Protein AF-A0A081GLV7-F1 (afdb_monomer_lite)

Sequence (166 aa):
MVVLPPTTDFPPDPEPLSREELNRVYLQLRNCYKSSMRSRGQHRSLAARARGETAQLRQRLLDLAAREASVRTDIYQMLEIVTAIAGDLEDAGDDLVNEFGRYKLGGKSYQGGSFLGGLVQAVIRFINRWTRTRERVVQLDRKRQEFLEKTGGLPPGGTEGHGPAH

Structure (mmCIF, N/CA/C/O backbone):
data_AF-A0A081GLV7-F1
#
_entry.id   AF-A0A081GLV7-F1
#
loop_
_atom_site.group_PDB
_atom_site.id
_atom_site.type_symbol
_atom_site.label_atom_id
_atom_site.label_alt_id
_atom_site.label_comp_id
_atom_site.label_asym_id
_atom_site.label_entity_id
_atom_site.label_seq_id
_atom_site.pdbx_PDB_ins_code
_atom_site.Cartn_x
_atom_site.Cartn_y
_atom_site.Cartn_z
_atom_site.occupancy
_atom_site.B_iso_or_equiv
_atom_site.auth_seq_id
_atom_site.auth_comp_id
_atom_site.auth_asym_id
_atom_site.auth_atom_id
_atom_site.pdbx_PDB_model_num
ATOM 1 N N . MET A 1 1 ? -24.044 -22.077 40.739 1.00 38.59 1 MET A N 1
ATOM 2 C CA . MET A 1 1 ? -25.141 -21.301 40.119 1.00 38.59 1 MET A CA 1
ATOM 3 C C . MET A 1 1 ? -26.239 -21.139 41.156 1.00 38.59 1 MET A C 1
ATOM 5 O O . MET A 1 1 ? -26.705 -22.152 41.654 1.00 38.59 1 MET A O 1
ATOM 9 N N . VAL A 1 2 ? -26.604 -19.912 41.537 1.00 45.41 2 VAL A N 1
ATOM 10 C CA . VAL A 1 2 ? -27.767 -19.684 42.412 1.00 45.41 2 VAL A CA 1
ATOM 11 C C . VAL A 1 2 ? -28.985 -19.579 41.501 1.00 45.41 2 VAL A C 1
ATOM 13 O O . VAL A 1 2 ? -29.119 -18.605 40.763 1.00 45.41 2 VAL A O 1
ATOM 16 N N . VAL A 1 3 ? -29.808 -20.626 41.487 1.00 52.12 3 VAL A N 1
ATOM 17 C CA . VAL A 1 3 ? -31.083 -20.656 40.762 1.00 52.12 3 VAL A CA 1
ATOM 18 C C . VAL A 1 3 ? -32.048 -19.743 41.513 1.00 52.12 3 VAL A C 1
ATOM 20 O O . VAL A 1 3 ? -32.300 -19.951 42.698 1.00 52.12 3 VAL A O 1
ATOM 23 N N . LEU A 1 4 ? -32.524 -18.686 40.856 1.00 54.47 4 LEU A N 1
ATOM 24 C CA . LEU A 1 4 ? -33.545 -17.806 41.424 1.00 54.47 4 LEU A CA 1
ATOM 25 C C . LEU A 1 4 ? -34.918 -18.483 41.272 1.00 54.47 4 LEU A C 1
ATOM 27 O O . LEU A 1 4 ? -35.186 -19.025 40.197 1.00 54.47 4 LEU A O 1
ATOM 31 N N . PRO A 1 5 ? -35.771 -18.477 42.311 1.00 57.53 5 PRO A N 1
ATOM 32 C CA . PRO A 1 5 ? -37.077 -19.121 42.248 1.00 57.53 5 PRO A CA 1
ATOM 33 C C . PRO A 1 5 ? -38.014 -18.425 41.234 1.00 57.53 5 PRO A C 1
ATOM 35 O O . PRO A 1 5 ? -37.887 -17.212 41.025 1.00 57.53 5 PRO A O 1
ATOM 38 N N . PRO A 1 6 ? -38.948 -19.165 40.601 1.00 57.72 6 PRO A N 1
ATOM 39 C CA . PRO A 1 6 ? -39.954 -18.613 39.690 1.00 57.72 6 PRO A CA 1
ATOM 40 C C . PRO A 1 6 ? -40.840 -17.575 40.392 1.00 57.72 6 PRO A C 1
ATOM 42 O O . PRO A 1 6 ? -41.293 -17.799 41.510 1.00 57.72 6 PRO A O 1
ATOM 45 N N . THR A 1 7 ? -41.131 -16.446 39.740 1.00 61.59 7 THR A N 1
ATOM 46 C CA . THR A 1 7 ? -41.970 -15.368 40.308 1.00 61.59 7 THR A CA 1
ATOM 47 C C . THR A 1 7 ? -43.477 -15.643 40.242 1.00 61.59 7 THR A C 1
ATOM 49 O O . THR A 1 7 ? -44.263 -14.790 40.639 1.00 61.59 7 THR A O 1
ATOM 52 N N . THR A 1 8 ? -43.884 -16.791 39.699 1.00 54.84 8 THR A N 1
ATOM 53 C CA . THR A 1 8 ? -45.285 -17.155 39.433 1.00 54.84 8 THR A CA 1
ATOM 54 C C . THR A 1 8 ? -45.979 -17.905 40.571 1.00 54.84 8 THR A C 1
ATOM 56 O O . THR A 1 8 ? -47.200 -17.862 40.624 1.00 54.84 8 THR A O 1
ATOM 59 N N . ASP A 1 9 ? -45.239 -18.519 41.501 1.00 56.69 9 ASP A N 1
ATOM 60 C CA . ASP A 1 9 ? -45.798 -19.270 42.640 1.00 56.69 9 ASP A CA 1
ATOM 61 C C . ASP A 1 9 ? -45.739 -18.448 43.937 1.00 56.69 9 ASP A C 1
ATOM 63 O O . ASP A 1 9 ? -45.081 -18.820 44.910 1.00 56.69 9 ASP A O 1
ATOM 67 N N . PHE A 1 10 ? -46.404 -17.291 43.956 1.00 55.41 10 PHE A N 1
ATOM 68 C CA . PHE A 1 10 ? -46.695 -16.609 45.218 1.00 55.41 10 PHE A CA 1
ATOM 69 C C . PHE A 1 10 ? -48.051 -17.105 45.741 1.00 55.41 10 PHE A C 1
ATOM 71 O O . PHE A 1 10 ? -49.054 -16.922 45.049 1.00 55.41 10 PHE A O 1
ATOM 78 N N . PRO A 1 11 ? -48.112 -17.745 46.924 1.00 57.28 11 PRO A N 1
ATOM 79 C CA . PRO A 1 11 ? -49.369 -18.237 47.469 1.00 57.28 11 PRO A CA 1
ATOM 80 C C . PRO A 1 11 ? -50.334 -17.064 47.731 1.00 57.28 11 PRO A C 1
ATOM 82 O O . PRO A 1 11 ? -49.894 -16.013 48.203 1.00 57.28 11 PRO A O 1
ATOM 85 N N . PRO A 1 12 ? -51.637 -17.226 47.433 1.00 60.28 12 PRO A N 1
ATOM 86 C CA . PRO A 1 12 ? -52.642 -16.174 47.607 1.00 60.28 12 PRO A CA 1
ATOM 87 C C . PRO A 1 12 ? -52.875 -15.797 49.079 1.00 60.28 12 PRO A C 1
ATOM 89 O O . PRO A 1 12 ? -53.310 -14.680 49.338 1.00 60.28 12 PRO A O 1
ATOM 92 N N . ASP A 1 13 ? -52.531 -16.687 50.017 1.00 54.62 13 ASP A N 1
ATOM 93 C CA . ASP A 1 13 ? -52.515 -16.429 51.458 1.00 54.62 13 ASP A CA 1
ATOM 94 C C . ASP A 1 13 ? -51.130 -16.790 52.023 1.00 54.62 13 ASP A C 1
ATOM 96 O O . ASP A 1 13 ? -50.789 -17.976 52.109 1.00 54.62 13 ASP A O 1
ATOM 100 N N . PRO A 1 14 ? -50.283 -15.805 52.369 1.00 64.06 14 PRO A N 1
ATOM 101 C CA . PRO A 1 14 ? -49.019 -16.084 53.027 1.00 64.06 14 PRO A CA 1
ATOM 102 C C . PRO A 1 14 ? -49.291 -16.589 54.446 1.00 64.06 14 PRO A C 1
ATOM 104 O O . PRO A 1 14 ? -49.987 -15.944 55.229 1.00 64.06 14 PRO A O 1
ATOM 107 N N . GLU A 1 15 ? -48.709 -17.737 54.783 1.00 68.44 15 GLU A N 1
ATOM 108 C CA . GLU A 1 15 ? -48.711 -18.266 56.145 1.00 68.44 15 GLU A CA 1
ATOM 109 C C . GLU A 1 15 ? -48.202 -17.175 57.114 1.00 68.44 15 GLU A C 1
ATOM 111 O O . GLU A 1 15 ? -47.219 -16.492 56.791 1.00 68.44 15 GLU A O 1
ATOM 116 N N . PRO A 1 16 ? -48.870 -16.934 58.261 1.00 68.44 16 PRO A N 1
ATOM 117 C CA . PRO A 1 16 ? -48.530 -15.829 59.147 1.00 68.44 16 PRO A CA 1
ATOM 118 C C . PRO A 1 16 ? -47.176 -16.091 59.812 1.00 68.44 16 PRO A C 1
ATOM 120 O O . PRO A 1 16 ? -47.082 -16.697 60.876 1.00 68.44 16 PRO A O 1
ATOM 123 N N . LEU A 1 17 ? -46.110 -15.624 59.167 1.00 67.75 17 LEU A N 1
ATOM 124 C CA . LEU A 1 17 ? -44.763 -15.633 59.721 1.00 67.75 17 LEU A CA 1
ATOM 125 C C . LEU A 1 17 ? -44.705 -14.760 60.972 1.00 67.75 17 LEU A C 1
ATOM 127 O O . LEU A 1 17 ? -45.277 -13.665 61.025 1.00 67.75 17 LEU A O 1
ATOM 131 N N . SER A 1 18 ? -43.934 -15.216 61.958 1.00 80.06 18 SER A N 1
ATOM 132 C CA . SER A 1 18 ? -43.602 -14.387 63.112 1.00 80.06 18 SER A CA 1
ATOM 133 C C . SER A 1 18 ? -42.881 -13.112 62.658 1.00 80.06 18 SER A C 1
ATOM 135 O O . SER A 1 18 ? -42.172 -13.080 61.644 1.00 80.06 18 SER A O 1
ATOM 137 N N . ARG A 1 19 ? -43.054 -12.021 63.410 1.00 77.19 19 ARG A N 1
ATOM 138 C CA . ARG A 1 19 ? -42.460 -10.720 63.071 1.00 77.19 19 ARG A CA 1
ATOM 139 C C . ARG A 1 19 ? -40.937 -10.812 62.936 1.00 77.19 19 ARG A C 1
ATOM 141 O O . ARG A 1 19 ? -40.361 -10.167 62.058 1.00 77.19 19 ARG A O 1
ATOM 148 N N . GLU A 1 20 ? -40.292 -11.614 63.779 1.00 83.69 20 GLU A N 1
ATOM 149 C CA . GLU A 1 20 ? -38.859 -11.899 63.729 1.00 83.69 20 GLU A CA 1
ATOM 150 C C . GLU A 1 20 ? -38.443 -12.602 62.429 1.00 83.69 20 GLU A C 1
ATOM 152 O O . GLU A 1 20 ? -37.463 -12.194 61.796 1.00 83.69 20 GLU A O 1
ATOM 157 N N . GLU A 1 21 ? -39.187 -13.620 61.989 1.00 83.19 21 GLU A N 1
ATOM 158 C CA . GLU A 1 21 ? -38.894 -14.339 60.745 1.00 83.19 21 GLU A CA 1
ATOM 159 C C . GLU A 1 21 ? -39.096 -13.456 59.517 1.00 83.19 21 GLU A C 1
ATOM 161 O O . GLU A 1 21 ? -38.240 -13.438 58.629 1.00 83.19 21 GLU A O 1
ATOM 166 N N . LEU A 1 22 ? -40.165 -12.657 59.499 1.00 81.88 22 LEU A N 1
ATOM 167 C CA . LEU A 1 22 ? -40.440 -11.718 58.414 1.00 81.88 22 LEU A CA 1
ATOM 168 C C . LEU A 1 22 ? -39.301 -10.693 58.270 1.00 81.88 22 LEU A C 1
ATOM 170 O O . LEU A 1 22 ? -38.819 -10.427 57.166 1.00 81.88 22 LEU A O 1
ATOM 174 N N . ASN A 1 23 ? -38.799 -10.174 59.397 1.00 85.06 23 ASN A N 1
ATOM 175 C CA . ASN A 1 23 ? -37.646 -9.273 59.420 1.00 85.06 23 ASN A CA 1
ATOM 176 C C . ASN A 1 23 ? -36.366 -9.960 58.926 1.00 85.06 23 ASN A C 1
ATOM 178 O O . ASN A 1 23 ? -35.606 -9.372 58.151 1.00 85.06 23 ASN A O 1
ATOM 182 N N . ARG A 1 24 ? -36.123 -11.209 59.341 1.00 87.94 24 ARG A N 1
ATOM 183 C CA . ARG A 1 24 ? -34.948 -11.984 58.915 1.00 87.94 24 ARG A CA 1
ATOM 184 C C . ARG A 1 24 ? -34.945 -12.201 57.402 1.00 87.94 24 ARG A C 1
ATOM 186 O O . ARG A 1 24 ? -33.928 -11.946 56.753 1.00 87.94 24 ARG A O 1
ATOM 193 N N . VAL A 1 25 ? -36.079 -12.631 56.848 1.00 86.31 25 VAL A N 1
ATOM 194 C CA . VAL A 1 25 ? -36.246 -12.879 55.408 1.00 86.31 25 VAL A CA 1
ATOM 195 C C . VAL A 1 25 ? -36.101 -11.577 54.621 1.00 86.31 25 VAL A C 1
ATOM 197 O O . VAL A 1 25 ? -35.341 -11.533 53.654 1.00 86.31 25 VAL A O 1
ATOM 200 N N . TYR A 1 26 ? -36.733 -10.486 55.067 1.00 86.69 26 TYR A N 1
ATOM 201 C CA . TYR A 1 26 ? -36.596 -9.177 54.423 1.00 86.69 26 TYR A CA 1
ATOM 202 C C . TYR A 1 26 ? -35.139 -8.691 54.386 1.00 86.69 26 TYR A C 1
ATOM 204 O O . TYR A 1 26 ? -34.656 -8.239 53.344 1.00 86.69 26 TYR A O 1
ATOM 212 N N . LEU A 1 27 ? -34.403 -8.809 55.496 1.00 90.19 27 LEU A N 1
ATOM 213 C CA . LEU A 1 27 ? -32.995 -8.408 55.559 1.00 90.19 27 LEU A CA 1
ATOM 214 C C . LEU A 1 27 ? -32.108 -9.263 54.646 1.00 90.19 27 LEU A C 1
ATOM 216 O O . LEU A 1 27 ? -31.240 -8.713 53.962 1.00 90.19 27 LEU A O 1
ATOM 220 N N . GLN A 1 28 ? -32.342 -10.578 54.580 1.00 90.31 28 GLN A N 1
ATOM 221 C CA . GLN A 1 28 ? -31.652 -11.456 53.631 1.00 90.31 28 GLN A CA 1
ATOM 222 C C . GLN A 1 28 ? -31.936 -11.046 52.184 1.00 90.31 28 GLN A C 1
ATOM 224 O O . GLN A 1 28 ? -30.995 -10.821 51.422 1.00 90.31 28 GLN A O 1
ATOM 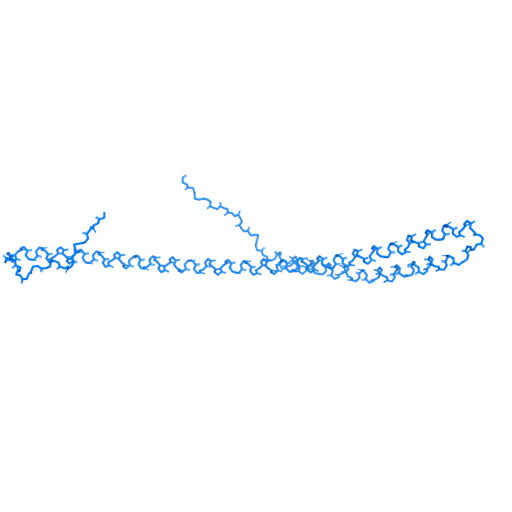229 N N . LEU A 1 29 ? -33.208 -10.854 51.824 1.00 89.69 29 LEU A N 1
ATOM 230 C CA . LEU A 1 29 ? -33.606 -10.468 50.470 1.00 89.69 29 LEU A CA 1
ATOM 231 C C . LEU A 1 29 ? -33.000 -9.114 50.073 1.00 89.69 29 LEU A C 1
ATOM 233 O O . LEU A 1 29 ? -32.447 -8.962 48.981 1.00 89.69 29 LEU A O 1
ATOM 237 N N . ARG A 1 30 ? -33.015 -8.142 50.993 1.00 90.25 30 ARG A N 1
ATOM 238 C CA . ARG A 1 30 ? -32.395 -6.823 50.806 1.00 90.25 30 ARG A CA 1
ATOM 239 C C . ARG A 1 30 ? -30.885 -6.930 50.585 1.00 90.25 30 ARG A C 1
ATOM 241 O O . ARG A 1 30 ? -30.341 -6.201 49.752 1.00 90.25 30 ARG A O 1
ATOM 248 N N . ASN A 1 31 ? -30.201 -7.822 51.299 1.00 89.31 31 ASN A N 1
ATOM 249 C CA . ASN A 1 31 ? -28.764 -8.050 51.134 1.00 89.31 31 ASN A CA 1
ATOM 250 C C . ASN A 1 31 ? -28.444 -8.738 49.799 1.00 89.31 31 ASN A C 1
ATOM 252 O O . ASN A 1 31 ? -27.540 -8.288 49.089 1.00 89.31 31 ASN A O 1
ATOM 256 N N . CYS A 1 32 ? -29.222 -9.750 49.408 1.00 88.81 32 CYS A N 1
ATOM 257 C CA . CYS A 1 32 ? -29.112 -10.401 48.102 1.00 88.81 32 CYS A CA 1
ATOM 258 C C . CYS A 1 32 ? -29.331 -9.403 46.955 1.00 88.81 32 CYS A C 1
ATOM 260 O O . CYS A 1 32 ? -28.522 -9.345 46.028 1.00 88.81 32 CYS A O 1
ATOM 262 N N . TYR A 1 33 ? -30.361 -8.556 47.050 1.00 88.75 33 TYR A N 1
ATOM 263 C CA . TYR A 1 33 ? -30.641 -7.520 46.056 1.00 88.75 33 TYR A CA 1
ATOM 264 C C . TYR A 1 33 ? -29.499 -6.499 45.944 1.00 88.75 33 TYR A C 1
ATOM 266 O O . TYR A 1 33 ? -29.026 -6.215 44.842 1.00 88.75 33 TYR A O 1
ATOM 274 N N . LYS A 1 34 ? -28.986 -5.992 47.076 1.00 90.75 34 LYS A N 1
ATOM 275 C CA . LYS A 1 34 ? -27.825 -5.082 47.091 1.00 90.75 34 LYS A CA 1
ATOM 276 C C . LYS A 1 34 ? -26.594 -5.710 46.432 1.00 90.75 34 LYS A C 1
ATOM 278 O O . LYS A 1 34 ? -25.918 -5.038 45.653 1.00 90.75 34 LYS A O 1
ATOM 283 N N . SER A 1 35 ? -26.308 -6.977 46.733 1.00 82.62 35 SER A N 1
ATOM 284 C CA . SER A 1 35 ? -25.188 -7.716 46.138 1.00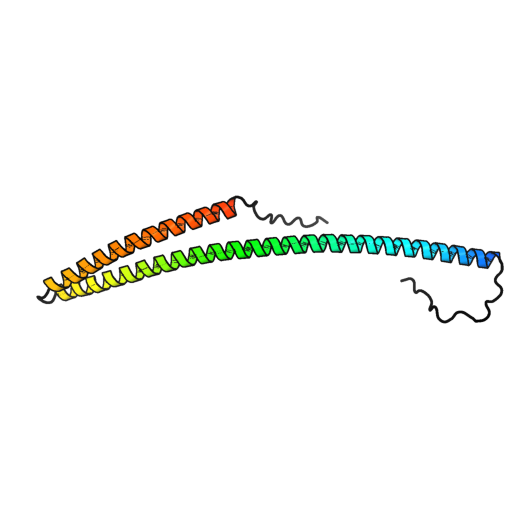 82.62 35 SER A CA 1
ATOM 285 C C . SER A 1 35 ? -25.361 -7.883 44.622 1.00 82.62 35 SER A C 1
ATOM 287 O O . SER A 1 35 ? -24.461 -7.541 43.851 1.00 82.62 35 SER A O 1
ATOM 289 N N . SER A 1 36 ? -26.558 -8.288 44.180 1.00 85.00 36 SER A N 1
ATOM 290 C CA . SER A 1 36 ? -26.904 -8.422 42.760 1.00 85.00 36 SER A CA 1
ATOM 291 C C . SER A 1 36 ? -26.741 -7.102 42.002 1.00 85.00 36 SER A C 1
ATOM 293 O O . SER A 1 36 ? -26.108 -7.063 40.947 1.00 85.00 36 SER A O 1
ATOM 295 N N . MET A 1 37 ? -27.227 -5.990 42.560 1.00 87.38 37 MET A N 1
ATOM 296 C CA . MET A 1 37 ? -27.104 -4.675 41.928 1.00 87.38 37 MET A CA 1
ATOM 297 C C . MET A 1 37 ? -25.647 -4.214 41.799 1.00 87.38 37 MET A C 1
ATOM 299 O O . MET A 1 37 ? -25.279 -3.683 40.749 1.00 87.38 37 MET A O 1
ATOM 303 N N . ARG A 1 38 ? -24.789 -4.464 42.803 1.00 83.94 38 ARG A N 1
ATOM 304 C CA . ARG A 1 38 ? -23.342 -4.186 42.686 1.00 83.94 38 ARG A CA 1
ATOM 305 C C . ARG A 1 38 ? -22.687 -5.031 41.600 1.00 83.94 38 ARG A C 1
ATOM 307 O O . ARG A 1 38 ? -21.968 -4.478 40.774 1.00 83.94 38 ARG A O 1
ATOM 314 N N . SER A 1 39 ? -22.967 -6.335 41.573 1.00 82.75 39 SER A N 1
ATOM 315 C CA . SER A 1 39 ? -22.439 -7.245 40.549 1.00 82.75 39 SER A CA 1
ATOM 316 C C . SER A 1 39 ? -22.855 -6.794 39.145 1.00 82.75 39 SER A C 1
ATOM 318 O O . SER A 1 39 ? -22.007 -6.637 38.268 1.00 82.75 39 SER A O 1
ATOM 320 N N . ARG A 1 40 ? -24.134 -6.453 38.932 1.00 81.31 40 ARG A N 1
ATOM 321 C CA . ARG A 1 40 ? -24.616 -5.915 37.646 1.00 81.31 40 ARG A CA 1
ATOM 322 C C . ARG A 1 40 ? -23.929 -4.603 37.273 1.00 81.31 40 ARG A C 1
ATOM 324 O O . ARG A 1 40 ? -23.603 -4.411 36.104 1.00 81.31 40 ARG A O 1
ATOM 331 N N . GLY A 1 41 ? -23.696 -3.714 38.239 1.00 84.62 41 GLY A N 1
ATOM 332 C CA . GLY A 1 41 ? -22.948 -2.473 38.031 1.00 84.62 41 GLY A CA 1
ATOM 333 C C . GLY A 1 41 ? -21.505 -2.725 37.584 1.00 84.62 41 GLY A C 1
ATOM 334 O O . GLY A 1 41 ? -21.058 -2.143 36.598 1.00 84.62 41 GLY A O 1
ATOM 335 N N . GLN A 1 42 ? -20.807 -3.651 38.246 1.00 82.62 42 GLN A N 1
ATOM 336 C CA . GLN A 1 42 ? -19.448 -4.059 37.881 1.00 82.62 42 GLN A CA 1
ATOM 337 C C . GLN A 1 42 ? -19.403 -4.689 36.487 1.00 82.62 42 GLN A C 1
ATOM 339 O O . GLN A 1 42 ? -18.603 -4.263 35.659 1.00 82.62 42 GLN A O 1
ATOM 344 N N . HIS A 1 43 ? -20.304 -5.626 36.179 1.00 77.50 43 HIS A N 1
ATOM 345 C CA . HIS A 1 43 ? -20.379 -6.236 34.850 1.00 77.50 43 HIS A CA 1
ATOM 346 C C . HIS A 1 43 ? -20.692 -5.215 33.753 1.00 77.50 43 HIS A C 1
ATOM 348 O O . HIS A 1 43 ? -20.094 -5.277 32.683 1.00 77.50 43 HIS A O 1
ATOM 354 N N . ARG A 1 44 ? -21.581 -4.244 34.005 1.00 81.44 44 ARG A N 1
ATOM 355 C CA . ARG A 1 44 ? -21.847 -3.150 33.056 1.00 81.44 44 ARG A CA 1
ATOM 356 C C . ARG A 1 44 ? -20.616 -2.277 32.836 1.00 81.44 44 ARG A C 1
ATOM 358 O O . ARG A 1 44 ? -20.321 -1.957 31.691 1.00 81.44 44 ARG A O 1
ATOM 365 N N . SER A 1 45 ? -19.908 -1.917 33.905 1.00 79.19 45 SER A N 1
ATOM 366 C CA . SER A 1 45 ? -18.679 -1.121 33.822 1.00 79.19 45 SER A CA 1
ATOM 367 C C . SER A 1 45 ? -17.584 -1.855 33.040 1.00 79.19 45 SER A C 1
ATOM 369 O O . SER A 1 45 ? -17.016 -1.302 32.100 1.00 79.19 45 SER A O 1
ATOM 371 N N . LEU A 1 46 ? -17.360 -3.138 33.340 1.00 79.69 46 LEU A N 1
ATOM 372 C CA . LEU A 1 46 ? -16.412 -3.987 32.615 1.00 79.69 46 LEU A CA 1
ATOM 373 C C . LEU A 1 46 ? -16.801 -4.153 31.143 1.00 79.69 46 LEU A C 1
ATOM 375 O O . LEU A 1 46 ? -15.949 -4.023 30.271 1.00 79.69 46 LEU A O 1
ATOM 379 N N . ALA A 1 47 ? -18.084 -4.372 30.846 1.00 75.81 47 ALA A N 1
ATOM 380 C CA . ALA A 1 47 ? -18.568 -4.462 29.472 1.00 75.81 47 ALA A CA 1
ATOM 381 C C . ALA A 1 47 ? -18.407 -3.134 28.713 1.00 75.81 47 ALA A C 1
ATOM 383 O O . ALA A 1 47 ? -18.058 -3.141 27.534 1.00 75.81 47 ALA A O 1
ATOM 384 N N . ALA A 1 48 ? -18.640 -1.994 29.369 1.00 79.75 48 ALA A N 1
ATOM 385 C CA . ALA A 1 48 ? -18.421 -0.676 28.777 1.00 79.75 48 ALA A CA 1
ATOM 386 C C . ALA A 1 48 ? -16.934 -0.434 28.484 1.00 79.75 48 ALA A C 1
ATOM 388 O O . ALA A 1 48 ? -16.593 0.011 27.389 1.00 79.75 48 ALA A O 1
ATOM 389 N N . ARG A 1 49 ? -16.051 -0.798 29.420 1.00 84.94 49 ARG A N 1
ATOM 390 C CA . ARG A 1 49 ? -14.599 -0.720 29.239 1.00 84.94 49 ARG A CA 1
ATOM 391 C C . ARG A 1 49 ? -14.121 -1.611 28.093 1.00 84.94 49 ARG A C 1
ATOM 393 O O . ARG A 1 49 ? -13.449 -1.115 27.197 1.00 84.94 49 ARG A O 1
ATOM 400 N N . ALA A 1 50 ? -14.548 -2.873 28.064 1.00 74.81 50 ALA A N 1
ATOM 401 C CA . ALA A 1 50 ? -14.217 -3.806 26.990 1.00 74.81 50 ALA A CA 1
ATOM 402 C C . ALA A 1 50 ? -14.689 -3.285 25.622 1.00 74.81 50 ALA A C 1
ATOM 404 O O . ALA A 1 50 ? -13.939 -3.322 24.653 1.00 74.81 50 ALA A O 1
ATOM 405 N N . ARG A 1 51 ? -15.902 -2.716 25.537 1.00 77.88 51 ARG A N 1
ATOM 406 C CA . ARG A 1 51 ? -16.384 -2.062 24.308 1.00 77.88 51 ARG A CA 1
ATOM 407 C C . ARG A 1 51 ? -15.490 -0.895 23.892 1.00 77.88 51 ARG A C 1
ATOM 409 O O . ARG A 1 51 ? -15.144 -0.807 22.718 1.00 77.88 51 ARG A O 1
ATOM 416 N N . GLY A 1 52 ? -15.082 -0.043 24.832 1.00 85.00 52 GLY A N 1
ATOM 417 C CA . GLY A 1 52 ? -14.146 1.053 24.566 1.00 85.00 52 GLY A CA 1
ATOM 418 C C . GLY A 1 52 ? -12.801 0.562 24.025 1.00 85.00 52 GLY A C 1
ATOM 419 O O . GLY A 1 52 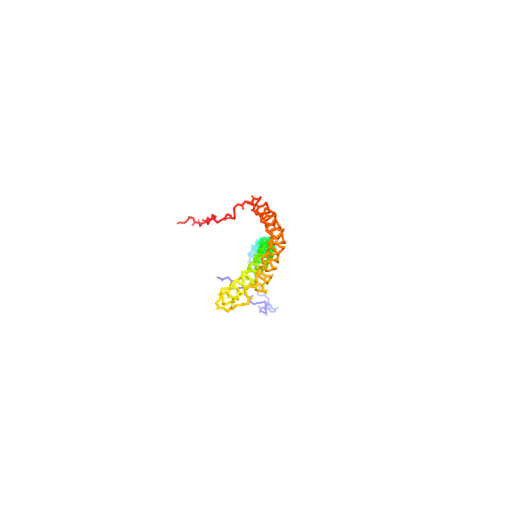? -12.331 1.056 23.003 1.00 85.00 52 GLY A O 1
ATOM 420 N N . GLU A 1 53 ? -12.224 -0.461 24.652 1.00 83.38 53 GLU A N 1
ATOM 421 C CA . GLU A 1 53 ? -10.964 -1.082 24.222 1.00 83.38 53 GLU A CA 1
ATOM 422 C C . GLU A 1 53 ? -11.100 -1.725 22.830 1.00 83.38 53 GLU A C 1
ATOM 424 O O . GLU A 1 53 ? -10.261 -1.500 21.958 1.00 83.38 53 GLU A O 1
ATOM 429 N N . THR A 1 54 ? -12.201 -2.439 22.561 1.00 76.06 54 THR A N 1
ATOM 430 C CA . THR A 1 54 ? -12.458 -3.015 21.228 1.00 76.06 54 THR A CA 1
ATOM 431 C C . THR A 1 54 ? -12.665 -1.955 20.145 1.00 76.06 54 THR A C 1
ATOM 433 O O . THR A 1 54 ? -12.206 -2.140 19.020 1.00 76.06 54 THR A O 1
ATOM 436 N N . ALA A 1 55 ? -13.304 -0.824 20.462 1.00 80.31 55 ALA A N 1
ATOM 437 C CA . ALA A 1 55 ? -13.468 0.285 19.526 1.00 80.31 55 ALA A CA 1
ATOM 438 C C . ALA A 1 55 ? -12.119 0.938 19.191 1.00 80.31 55 ALA A C 1
ATOM 440 O O . ALA A 1 55 ? -11.835 1.190 18.020 1.00 80.31 55 ALA A O 1
ATOM 441 N N . GLN A 1 56 ? -11.259 1.140 20.194 1.00 84.56 56 GLN A N 1
ATOM 442 C CA . GLN A 1 56 ? -9.898 1.637 19.977 1.00 84.56 56 GLN A CA 1
ATOM 443 C C . GLN A 1 56 ? -9.071 0.670 19.125 1.00 84.56 56 GLN A C 1
ATOM 445 O O . GLN A 1 56 ? -8.392 1.100 18.195 1.00 84.56 56 GLN A O 1
ATOM 450 N N . LEU A 1 57 ? -9.150 -0.636 19.399 1.00 80.62 57 LEU A N 1
ATOM 451 C CA . LEU A 1 57 ? -8.464 -1.652 18.602 1.00 80.62 57 LEU A CA 1
ATOM 452 C C . LEU A 1 57 ? -8.961 -1.664 17.151 1.00 80.62 57 LEU A C 1
ATOM 454 O O . LEU A 1 57 ? -8.150 -1.676 16.229 1.00 80.62 57 LEU A O 1
ATOM 458 N N . ARG A 1 58 ? -10.282 -1.605 16.938 1.00 77.88 58 ARG A N 1
ATOM 459 C CA . ARG A 1 58 ? -10.879 -1.523 15.599 1.00 77.88 58 ARG A CA 1
ATOM 460 C C . ARG A 1 58 ? -10.364 -0.308 14.836 1.00 77.88 58 ARG A C 1
ATOM 462 O O . ARG A 1 58 ? -10.006 -0.452 13.672 1.00 77.88 58 ARG A O 1
ATOM 469 N N . GLN A 1 59 ? -10.306 0.858 15.480 1.00 84.88 59 GLN A N 1
ATOM 470 C CA . GLN A 1 59 ? -9.787 2.063 14.839 1.00 84.88 59 GLN A CA 1
ATOM 471 C C . GLN A 1 59 ? -8.319 1.888 14.435 1.00 84.88 59 GLN A C 1
ATOM 473 O O . GLN A 1 59 ? -7.975 2.143 13.288 1.00 84.88 59 GLN A O 1
ATOM 478 N N . ARG A 1 60 ? -7.478 1.347 15.327 1.00 79.56 60 ARG A N 1
ATOM 479 C CA . ARG A 1 60 ? -6.065 1.062 15.019 1.00 79.56 60 ARG A CA 1
ATOM 480 C C . ARG A 1 60 ? -5.901 0.096 13.844 1.00 79.56 60 ARG A C 1
ATOM 482 O O . ARG A 1 60 ? -5.021 0.305 13.017 1.00 79.56 60 ARG A O 1
ATOM 489 N N . LEU A 1 61 ? -6.735 -0.944 13.758 1.00 71.75 61 LEU A N 1
ATOM 490 C CA . LEU A 1 61 ? -6.709 -1.894 12.640 1.00 71.75 61 LEU A CA 1
ATOM 491 C C . LEU A 1 61 ? -7.133 -1.242 11.319 1.00 71.75 61 LEU A C 1
ATOM 493 O O . LEU A 1 61 ? -6.522 -1.516 10.291 1.00 71.75 61 LEU A O 1
ATOM 497 N N . LEU A 1 62 ? -8.142 -0.366 11.340 1.00 78.50 62 LEU A N 1
ATOM 498 C CA . LEU A 1 62 ? -8.545 0.398 10.156 1.00 78.50 62 LEU A CA 1
ATOM 499 C C . LEU A 1 62 ? -7.440 1.357 9.705 1.00 78.50 62 LEU A C 1
ATOM 501 O O . LEU A 1 62 ? -7.135 1.414 8.516 1.00 78.50 62 LEU A O 1
ATOM 505 N N . ASP A 1 63 ? -6.803 2.054 10.646 1.00 83.06 63 ASP A N 1
ATOM 506 C CA . ASP A 1 63 ? -5.684 2.948 10.352 1.00 83.06 63 ASP A CA 1
ATOM 507 C C . ASP A 1 63 ? -4.491 2.167 9.773 1.00 83.06 63 ASP A C 1
ATOM 509 O O . ASP A 1 63 ? -3.848 2.629 8.830 1.00 83.06 63 ASP A O 1
ATOM 513 N N . LEU A 1 64 ? -4.208 0.964 10.291 1.00 74.75 64 LEU A N 1
ATOM 514 C CA . LEU A 1 64 ? -3.169 0.078 9.759 1.00 74.75 64 LEU A CA 1
ATOM 515 C C . LEU A 1 64 ? -3.507 -0.397 8.340 1.00 74.75 64 LEU A C 1
ATOM 517 O O . LEU A 1 64 ? -2.672 -0.286 7.446 1.00 74.75 64 LEU A O 1
ATOM 521 N N . ALA A 1 65 ? -4.739 -0.851 8.106 1.00 70.00 65 ALA A N 1
ATOM 522 C CA . ALA A 1 65 ? -5.187 -1.293 6.787 1.00 70.00 65 ALA A CA 1
ATOM 523 C C . ALA A 1 65 ? -5.139 -0.158 5.749 1.00 70.00 65 ALA A C 1
ATOM 525 O O . ALA A 1 65 ? -4.717 -0.369 4.612 1.00 70.00 65 ALA A O 1
ATOM 526 N N . ALA A 1 66 ? -5.515 1.066 6.135 1.00 76.31 66 ALA A N 1
ATOM 527 C CA . ALA A 1 66 ? -5.407 2.241 5.272 1.00 76.31 66 ALA A CA 1
ATOM 528 C C . ALA A 1 66 ? -3.944 2.556 4.911 1.00 76.31 66 ALA A C 1
ATOM 530 O O . ALA A 1 66 ? -3.643 2.880 3.758 1.00 76.31 66 ALA A O 1
ATOM 531 N N . ARG A 1 67 ? -3.018 2.411 5.870 1.00 80.19 67 ARG A N 1
ATOM 532 C CA . ARG A 1 67 ? -1.573 2.547 5.619 1.00 80.19 67 ARG A CA 1
ATOM 533 C C . ARG A 1 67 ? -1.070 1.476 4.655 1.00 80.19 67 ARG A C 1
ATOM 535 O O . ARG A 1 67 ? -0.385 1.819 3.696 1.00 80.19 67 ARG A O 1
ATOM 542 N N . GLU A 1 68 ? -1.439 0.213 4.858 1.00 78.56 68 GLU A N 1
ATOM 543 C CA . GLU A 1 68 ? -1.050 -0.887 3.965 1.00 78.56 68 GLU A CA 1
ATOM 544 C C . GLU A 1 68 ? -1.583 -0.696 2.542 1.00 78.56 68 GLU A C 1
ATOM 546 O O . GLU A 1 68 ? -0.849 -0.900 1.574 1.00 78.56 68 GLU A O 1
ATOM 551 N N . ALA A 1 69 ? -2.835 -0.255 2.396 1.00 80.44 69 ALA A N 1
ATOM 552 C CA . ALA A 1 69 ? -3.415 0.062 1.095 1.00 80.44 69 ALA A CA 1
ATOM 553 C C . ALA A 1 69 ? -2.646 1.194 0.389 1.00 80.44 69 ALA A C 1
ATOM 555 O O . ALA A 1 69 ? -2.381 1.113 -0.813 1.00 80.44 69 ALA A O 1
ATOM 556 N N . SER A 1 70 ? -2.234 2.222 1.138 1.00 81.62 70 SER A N 1
ATOM 557 C CA . SER A 1 70 ? -1.416 3.320 0.617 1.00 81.62 70 SER A CA 1
ATOM 558 C C . SER A 1 70 ? -0.042 2.832 0.143 1.00 81.62 70 SER A C 1
ATOM 560 O O . SER A 1 70 ? 0.328 3.078 -1.001 1.00 81.62 70 SER A O 1
ATOM 562 N N . VAL A 1 71 ? 0.669 2.060 0.974 1.00 86.25 71 VAL A N 1
ATOM 563 C CA . VAL A 1 71 ? 1.980 1.470 0.639 1.00 86.25 71 VAL A CA 1
ATOM 564 C C . VAL A 1 71 ? 1.886 0.583 -0.602 1.00 86.25 71 VAL A C 1
ATOM 566 O O . VAL A 1 71 ? 2.713 0.682 -1.506 1.00 86.25 71 VAL A O 1
ATOM 569 N N . ARG A 1 72 ? 0.854 -0.262 -0.684 1.00 81.06 72 ARG A N 1
ATOM 570 C CA . ARG A 1 72 ? 0.624 -1.136 -1.840 1.00 81.06 72 ARG A CA 1
ATOM 571 C C . ARG A 1 72 ? 0.403 -0.335 -3.125 1.00 81.06 72 ARG A C 1
ATOM 573 O O . ARG A 1 72 ? 0.911 -0.718 -4.175 1.00 81.06 72 ARG A O 1
ATOM 580 N N . THR A 1 73 ? -0.330 0.772 -3.039 1.00 85.06 73 THR A N 1
ATOM 581 C CA . THR A 1 73 ? -0.568 1.664 -4.182 1.00 85.06 73 THR A CA 1
ATOM 582 C C . THR A 1 73 ? 0.740 2.273 -4.684 1.00 85.06 73 THR A C 1
ATOM 584 O O . THR A 1 73 ? 1.005 2.232 -5.884 1.00 85.06 73 THR A O 1
ATOM 587 N N . ASP A 1 74 ? 1.591 2.761 -3.778 1.00 83.75 74 ASP A N 1
ATOM 588 C CA . ASP A 1 74 ? 2.893 3.339 -4.136 1.00 83.75 74 ASP A CA 1
ATOM 589 C C . ASP A 1 74 ? 3.808 2.301 -4.816 1.00 83.75 74 ASP A C 1
ATOM 591 O O . ASP A 1 74 ? 4.451 2.599 -5.825 1.00 83.75 74 ASP A O 1
ATOM 595 N N . ILE A 1 75 ? 3.818 1.055 -4.319 1.00 80.12 75 ILE A N 1
ATOM 596 C CA . ILE A 1 75 ? 4.580 -0.055 -4.915 1.00 80.12 75 ILE A CA 1
ATOM 597 C C . ILE A 1 75 ? 4.103 -0.360 -6.339 1.00 80.12 75 ILE A C 1
ATOM 599 O O . ILE A 1 75 ? 4.933 -0.494 -7.238 1.00 80.12 75 ILE A O 1
ATOM 603 N N . TYR A 1 76 ? 2.790 -0.444 -6.573 1.00 82.94 76 TYR A N 1
ATOM 604 C CA . TYR A 1 76 ? 2.268 -0.708 -7.917 1.00 82.94 76 TYR A CA 1
ATOM 605 C C . TYR A 1 76 ? 2.582 0.416 -8.903 1.00 82.94 76 TYR A C 1
ATOM 607 O O . TYR A 1 76 ? 2.916 0.134 -10.049 1.00 82.94 76 TYR A O 1
ATOM 615 N N . GLN A 1 77 ? 2.550 1.673 -8.461 1.00 85.25 77 GLN A N 1
ATOM 616 C CA . GLN A 1 77 ? 2.941 2.797 -9.311 1.00 85.25 77 GLN A CA 1
ATOM 617 C C . GLN A 1 77 ? 4.431 2.760 -9.678 1.00 85.25 77 GLN A C 1
ATOM 619 O O . GLN A 1 77 ? 4.796 3.096 -10.801 1.00 85.25 77 GLN A O 1
ATOM 624 N N . MET A 1 78 ? 5.307 2.369 -8.747 1.00 84.00 78 MET A N 1
ATOM 625 C CA . MET A 1 78 ? 6.725 2.164 -9.062 1.00 84.00 78 MET A CA 1
ATOM 626 C C . MET A 1 78 ? 6.914 0.995 -10.036 1.00 84.00 78 MET A C 1
ATOM 628 O O . MET A 1 78 ? 7.689 1.115 -10.984 1.00 84.00 78 MET A O 1
ATOM 632 N N . LEU A 1 79 ? 6.180 -0.106 -9.844 1.00 81.62 79 LEU A N 1
ATOM 633 C CA . LEU A 1 79 ? 6.212 -1.262 -10.741 1.00 81.62 79 LEU A CA 1
ATOM 634 C C . LEU A 1 79 ? 5.777 -0.890 -12.164 1.00 81.62 79 LEU A C 1
ATOM 636 O O . LEU A 1 79 ? 6.461 -1.259 -13.110 1.00 81.62 79 LEU A O 1
ATOM 640 N N . GLU A 1 80 ? 4.702 -0.117 -12.318 1.00 84.75 80 GLU A N 1
ATOM 641 C CA . GLU A 1 80 ? 4.224 0.372 -13.617 1.00 84.75 80 GLU A CA 1
ATOM 642 C C . GLU A 1 80 ? 5.317 1.141 -14.378 1.00 84.75 80 GLU A C 1
ATOM 644 O O . GLU A 1 80 ? 5.551 0.885 -15.560 1.00 84.75 80 GLU A O 1
ATOM 649 N N . ILE A 1 81 ? 6.047 2.027 -13.688 1.00 79.69 81 ILE A N 1
ATOM 650 C CA . ILE A 1 81 ? 7.159 2.779 -14.287 1.00 79.69 81 ILE A CA 1
ATOM 651 C C . ILE A 1 81 ? 8.290 1.832 -14.713 1.00 79.69 81 ILE A C 1
ATOM 653 O O . ILE A 1 81 ? 8.820 1.971 -15.816 1.00 79.69 81 ILE A O 1
ATOM 657 N N . VAL A 1 82 ? 8.651 0.857 -13.871 1.00 85.81 82 VAL A N 1
ATOM 658 C CA . VAL A 1 82 ? 9.686 -0.142 -14.192 1.00 85.81 82 VAL A CA 1
ATOM 659 C C . VAL A 1 82 ? 9.288 -0.978 -15.407 1.00 85.81 82 VAL A C 1
ATOM 661 O O . VAL A 1 82 ? 10.106 -1.174 -16.303 1.00 85.81 82 VAL A O 1
ATOM 664 N N . THR A 1 83 ? 8.039 -1.440 -15.473 1.00 83.88 83 THR A N 1
ATOM 665 C CA . THR A 1 83 ? 7.534 -2.222 -16.607 1.00 83.88 83 THR A CA 1
ATOM 666 C C . THR A 1 83 ? 7.546 -1.404 -17.898 1.00 83.88 83 THR A C 1
ATOM 668 O O . THR A 1 83 ? 7.966 -1.913 -18.933 1.00 83.88 83 THR A O 1
ATOM 671 N N . ALA A 1 84 ? 7.173 -0.122 -17.843 1.00 80.62 84 ALA A N 1
ATOM 672 C CA . ALA A 1 84 ? 7.238 0.766 -19.002 1.00 80.62 84 ALA A CA 1
ATOM 673 C C . ALA A 1 84 ? 8.683 1.013 -19.484 1.00 80.62 84 ALA A C 1
ATOM 675 O O . ALA A 1 84 ? 8.935 1.055 -20.685 1.00 80.62 84 ALA A O 1
ATOM 676 N N . ILE A 1 85 ? 9.641 1.152 -18.559 1.00 82.19 85 ILE A N 1
ATOM 677 C CA . ILE A 1 85 ? 11.074 1.263 -18.880 1.00 82.19 85 ILE A CA 1
ATOM 678 C C . ILE A 1 85 ? 11.585 -0.014 -19.552 1.00 82.19 85 ILE A C 1
ATOM 680 O O . ILE A 1 85 ? 12.299 0.069 -20.550 1.00 82.19 85 ILE A O 1
ATOM 684 N N . ALA A 1 86 ? 11.233 -1.182 -19.007 1.00 74.81 86 ALA A N 1
ATOM 685 C CA . ALA A 1 86 ? 11.648 -2.469 -19.552 1.00 74.81 86 ALA A CA 1
ATOM 686 C C . ALA A 1 86 ? 11.115 -2.670 -20.978 1.00 74.81 86 ALA A C 1
ATOM 688 O O . ALA A 1 86 ? 11.902 -2.998 -21.861 1.00 74.81 86 ALA A O 1
ATOM 689 N N . GLY A 1 87 ? 9.832 -2.373 -21.216 1.00 76.06 87 GLY A N 1
ATOM 690 C CA . GLY A 1 87 ? 9.228 -2.458 -22.549 1.00 76.06 87 GLY A CA 1
ATOM 691 C C . GLY A 1 87 ? 9.876 -1.513 -23.566 1.00 76.06 87 GLY A C 1
ATOM 692 O O . GLY A 1 87 ? 10.241 -1.944 -24.653 1.00 76.06 87 GLY A O 1
ATOM 693 N N . ASP A 1 88 ? 10.122 -0.246 -23.202 1.00 78.62 88 ASP A N 1
ATOM 694 C CA . ASP A 1 88 ? 10.799 0.702 -24.105 1.00 78.62 88 ASP A CA 1
ATOM 695 C C . ASP A 1 88 ? 12.199 0.212 -24.528 1.00 78.62 88 ASP A C 1
ATOM 697 O O . ASP A 1 88 ? 12.633 0.461 -25.657 1.00 78.62 88 ASP A O 1
ATOM 701 N N . LEU A 1 89 ? 12.930 -0.422 -23.602 1.00 76.69 89 LEU A N 1
ATOM 702 C CA . LEU A 1 89 ? 14.281 -0.936 -23.833 1.00 76.69 89 LEU A CA 1
ATOM 703 C C . LEU A 1 89 ? 14.276 -2.216 -24.660 1.00 76.69 89 LEU A C 1
ATOM 705 O O .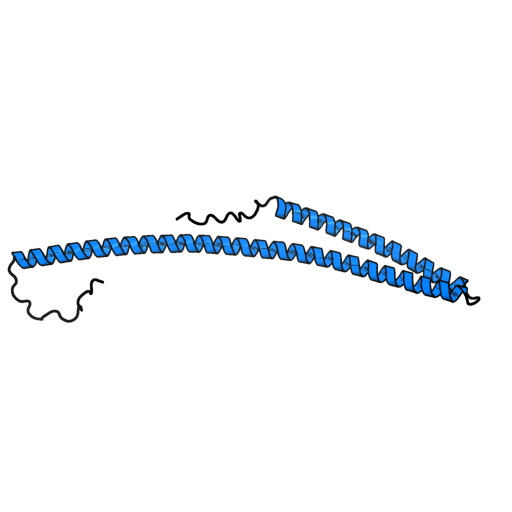 LEU A 1 89 ? 15.133 -2.360 -25.531 1.00 76.69 89 LEU A O 1
ATOM 709 N N . GLU A 1 90 ? 13.331 -3.112 -24.395 1.00 80.38 90 GLU A N 1
ATOM 710 C CA . GLU A 1 90 ? 13.112 -4.331 -25.171 1.00 80.38 90 GLU A CA 1
ATOM 711 C C . GLU A 1 90 ? 12.787 -3.978 -26.626 1.00 80.38 90 GLU A C 1
ATOM 713 O O . GLU A 1 90 ? 13.539 -4.357 -27.521 1.00 80.38 90 GLU A O 1
ATOM 718 N N . ASP A 1 91 ? 11.798 -3.109 -26.858 1.00 77.25 91 ASP A N 1
ATOM 719 C CA . ASP A 1 91 ? 11.419 -2.651 -28.200 1.00 77.25 91 ASP A CA 1
ATOM 720 C C . ASP A 1 91 ? 12.585 -1.967 -28.933 1.00 77.25 91 ASP A C 1
ATOM 722 O O . ASP A 1 91 ? 12.773 -2.112 -30.143 1.00 77.25 91 ASP A O 1
ATOM 726 N N . ALA A 1 92 ? 13.373 -1.154 -28.219 1.00 76.12 92 ALA A N 1
ATOM 727 C CA . ALA A 1 92 ? 14.532 -0.481 -28.802 1.00 76.12 92 ALA A CA 1
ATOM 728 C C . ALA A 1 92 ? 15.687 -1.455 -29.100 1.00 76.12 92 ALA A C 1
ATOM 730 O O . ALA A 1 92 ? 16.413 -1.262 -30.078 1.00 76.12 92 ALA A O 1
ATOM 731 N N . GLY A 1 93 ? 15.855 -2.488 -28.272 1.00 73.19 93 GLY A N 1
ATOM 732 C CA . GLY A 1 93 ? 16.808 -3.573 -28.479 1.00 73.19 93 GLY A CA 1
ATOM 733 C C . GLY A 1 93 ? 16.436 -4.433 -29.683 1.00 73.19 93 GLY A C 1
ATOM 734 O O . GLY A 1 93 ? 17.285 -4.671 -30.542 1.00 73.19 93 GLY A O 1
ATOM 735 N N . ASP A 1 94 ? 15.167 -4.813 -29.802 1.00 81.94 94 ASP A N 1
ATOM 736 C CA . ASP A 1 94 ? 14.642 -5.592 -30.924 1.00 81.94 94 ASP A CA 1
ATOM 737 C C . ASP A 1 94 ? 14.801 -4.850 -32.253 1.00 81.94 94 ASP A C 1
ATOM 739 O O . ASP A 1 94 ? 15.290 -5.421 -33.231 1.00 81.94 94 ASP A O 1
ATOM 743 N N . ASP A 1 95 ? 14.472 -3.556 -32.290 1.00 81.31 95 ASP A N 1
ATOM 744 C CA . ASP A 1 95 ? 14.672 -2.710 -33.472 1.00 81.31 95 ASP A CA 1
ATOM 745 C C . ASP A 1 95 ? 16.151 -2.691 -33.915 1.00 81.31 95 ASP A C 1
ATOM 747 O O . ASP A 1 95 ? 16.456 -2.803 -35.108 1.00 81.31 95 ASP A O 1
ATOM 751 N N . LEU A 1 96 ? 17.086 -2.589 -32.962 1.00 80.81 96 LEU A N 1
ATOM 752 C CA . LEU A 1 96 ? 18.525 -2.608 -33.237 1.00 80.81 96 LEU A CA 1
ATOM 753 C C . LEU A 1 96 ? 19.010 -3.971 -33.731 1.00 80.81 96 LEU A C 1
ATOM 755 O O . LEU A 1 96 ? 19.750 -4.037 -34.716 1.00 80.81 96 LEU A O 1
ATOM 759 N N . VAL A 1 97 ? 18.612 -5.056 -33.064 1.00 85.25 97 VAL A N 1
ATOM 760 C CA . VAL A 1 97 ? 19.018 -6.423 -33.418 1.00 85.25 97 VAL A CA 1
ATOM 761 C C . VAL A 1 97 ? 18.495 -6.793 -34.805 1.00 85.25 97 VAL A C 1
ATOM 763 O O . VAL A 1 97 ? 19.244 -7.344 -35.618 1.00 85.25 97 VAL A O 1
ATOM 766 N N . ASN A 1 98 ? 17.252 -6.426 -35.117 1.00 84.81 98 ASN A N 1
ATOM 767 C CA . ASN A 1 98 ? 16.635 -6.684 -36.414 1.00 84.81 98 ASN A CA 1
ATOM 768 C C . ASN A 1 98 ? 17.345 -5.939 -37.555 1.00 84.81 98 ASN A C 1
ATOM 770 O O . ASN A 1 98 ? 17.718 -6.557 -38.559 1.00 84.81 98 ASN A O 1
ATOM 774 N N . GLU A 1 99 ? 17.590 -4.633 -37.413 1.00 84.88 99 GLU A N 1
ATOM 775 C CA . GLU A 1 99 ? 18.288 -3.849 -38.443 1.00 84.88 99 GLU A CA 1
ATOM 776 C C . GLU A 1 99 ? 19.769 -4.238 -38.569 1.00 84.88 99 GLU A C 1
ATOM 778 O O . GLU A 1 99 ? 20.312 -4.283 -39.675 1.00 84.88 99 GLU A O 1
ATOM 783 N N . PHE A 1 100 ? 20.420 -4.629 -37.471 1.00 82.38 100 PHE A N 1
ATOM 784 C CA . PHE A 1 100 ? 21.776 -5.175 -37.515 1.00 82.38 100 PHE A CA 1
ATOM 785 C C . PHE A 1 100 ? 21.837 -6.526 -38.243 1.00 82.38 100 PHE A C 1
ATOM 787 O O . PHE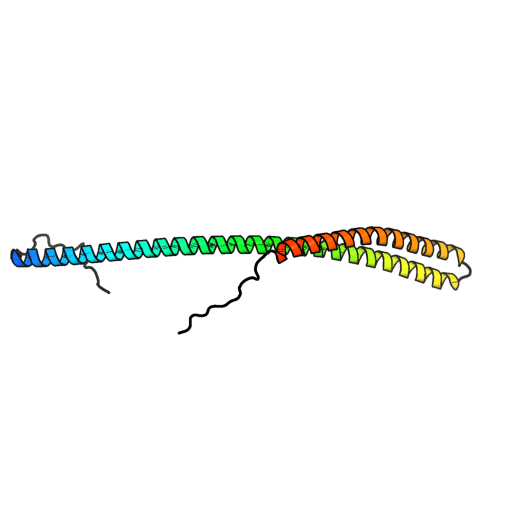 A 1 100 ? 22.751 -6.768 -39.038 1.00 82.38 100 PHE A O 1
ATOM 794 N N . GLY A 1 101 ? 20.847 -7.397 -38.026 1.00 83.38 101 GLY A N 1
ATOM 795 C CA . GLY A 1 101 ? 20.695 -8.652 -38.761 1.00 83.38 101 GLY A CA 1
ATOM 796 C C . GLY A 1 101 ? 20.528 -8.419 -40.265 1.00 83.38 101 GLY A C 1
ATOM 797 O O . GLY A 1 101 ? 21.229 -9.040 -41.071 1.00 83.38 101 GLY A O 1
ATOM 798 N N . ARG A 1 102 ? 19.671 -7.461 -40.646 1.00 82.25 102 ARG A N 1
ATOM 799 C CA . ARG A 1 102 ? 19.475 -7.032 -42.043 1.00 82.25 102 ARG A CA 1
ATOM 800 C C . ARG A 1 102 ? 20.751 -6.471 -42.657 1.00 82.25 102 ARG A C 1
ATOM 802 O O . ARG A 1 102 ? 21.099 -6.856 -43.769 1.00 82.25 102 ARG A O 1
ATOM 809 N N . TYR A 1 103 ? 21.488 -5.639 -41.927 1.00 81.00 103 TYR A N 1
ATOM 810 C CA . TYR A 1 103 ? 22.785 -5.126 -42.362 1.00 81.00 103 TYR A CA 1
ATOM 811 C C . TYR A 1 103 ? 23.807 -6.249 -42.604 1.00 81.00 103 TYR A C 1
ATOM 813 O O . TYR A 1 103 ? 24.434 -6.293 -43.665 1.00 81.00 103 TYR A O 1
ATOM 821 N N . LYS A 1 104 ? 23.937 -7.212 -41.680 1.00 80.56 104 LYS A N 1
ATOM 822 C CA . LYS A 1 104 ? 24.847 -8.361 -41.848 1.00 80.56 104 LYS A CA 1
ATOM 823 C C . LYS A 1 104 ? 24.498 -9.237 -43.052 1.00 80.56 104 LYS A C 1
ATOM 825 O O . LYS A 1 104 ? 25.403 -9.729 -43.723 1.00 80.56 104 LYS A O 1
ATOM 830 N N . LEU A 1 105 ? 23.211 -9.466 -43.311 1.00 77.50 105 LEU A N 1
ATOM 831 C CA . LEU A 1 105 ? 22.746 -10.227 -44.477 1.00 77.50 105 LEU A CA 1
ATOM 832 C C . LEU A 1 105 ? 22.947 -9.430 -45.774 1.00 77.50 105 LEU A C 1
ATOM 834 O O . LEU A 1 105 ? 23.455 -9.967 -46.757 1.00 77.50 105 LEU A O 1
ATOM 838 N N . GLY A 1 106 ? 22.633 -8.136 -45.738 1.00 66.88 106 GLY A N 1
ATOM 839 C CA . GLY A 1 106 ? 22.783 -7.194 -46.840 1.00 66.88 106 GLY A CA 1
ATOM 840 C C . GLY A 1 106 ? 24.230 -6.927 -47.244 1.00 66.88 106 GLY A C 1
ATOM 841 O O . GLY A 1 106 ? 24.452 -6.565 -48.387 1.00 66.88 106 GLY A O 1
ATOM 842 N N . GLY A 1 107 ? 25.211 -7.151 -46.362 1.00 61.41 107 GLY A N 1
ATOM 843 C CA . GLY A 1 107 ? 26.642 -7.126 -46.695 1.00 61.41 107 GLY A CA 1
ATOM 844 C C . GLY A 1 107 ? 27.136 -8.356 -47.472 1.00 61.41 107 GLY A C 1
ATOM 845 O O . GLY A 1 107 ? 28.228 -8.317 -48.033 1.00 61.41 107 GLY A O 1
ATOM 846 N N . LYS A 1 108 ? 26.348 -9.442 -47.529 1.00 62.75 108 LYS A N 1
ATOM 847 C CA . LYS A 1 108 ? 26.639 -10.627 -48.363 1.00 62.75 108 LYS A CA 1
ATOM 848 C C . LYS A 1 108 ? 26.089 -10.493 -49.788 1.00 62.75 108 LYS A C 1
ATOM 850 O O . LYS A 1 108 ? 26.627 -11.098 -50.708 1.00 62.75 108 LYS A O 1
ATOM 855 N N . SER A 1 109 ? 25.031 -9.707 -49.975 1.00 59.44 109 SER A N 1
ATOM 856 C CA . SER A 1 109 ? 24.517 -9.277 -51.281 1.00 59.44 109 SER A CA 1
ATOM 857 C C . SER A 1 109 ? 25.129 -7.924 -51.660 1.00 59.44 109 SER A C 1
ATOM 859 O O . SER A 1 109 ? 25.361 -7.096 -50.797 1.00 59.44 109 SER A O 1
ATOM 861 N N . TYR A 1 110 ? 25.370 -7.619 -52.931 1.00 53.72 110 TYR A N 1
ATOM 862 C CA . TYR A 1 110 ? 25.994 -6.354 -53.372 1.00 53.72 110 TYR A CA 1
ATOM 863 C C . TYR A 1 110 ? 25.043 -5.121 -53.276 1.00 53.72 110 TYR A C 1
ATOM 865 O O . TYR A 1 110 ? 24.989 -4.289 -54.175 1.00 53.72 110 TYR A O 1
ATOM 873 N N . GLN A 1 111 ? 24.254 -5.012 -52.197 1.00 59.09 111 GLN A N 1
ATOM 874 C CA . GLN A 1 111 ? 23.260 -3.960 -51.903 1.00 59.09 111 GLN A CA 1
ATOM 875 C C . GLN A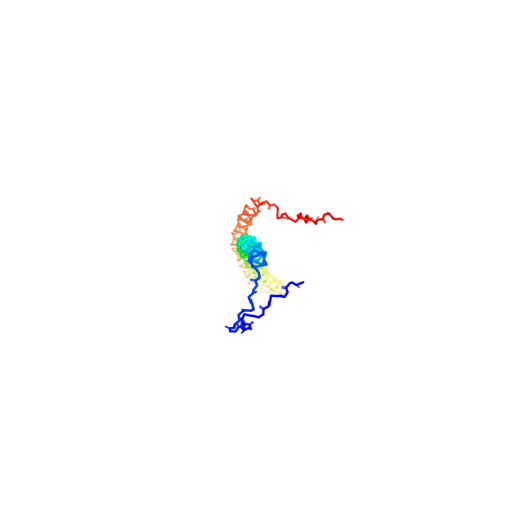 1 111 ? 23.562 -3.208 -50.582 1.00 59.09 111 GLN A C 1
ATOM 877 O O . GLN A 1 111 ? 22.676 -2.617 -49.965 1.00 59.09 111 GLN A O 1
ATOM 882 N N . GLY A 1 112 ? 24.821 -3.208 -50.130 1.00 55.00 112 GLY A N 1
ATOM 883 C CA . GLY A 1 112 ? 25.233 -2.767 -48.785 1.00 55.00 112 GLY A CA 1
ATOM 884 C C . GLY A 1 112 ? 24.921 -1.312 -48.385 1.00 55.00 112 GLY A C 1
ATOM 885 O O . GLY A 1 112 ? 24.950 -1.000 -47.197 1.00 55.00 112 GLY A O 1
ATOM 886 N N . GLY A 1 113 ? 24.572 -0.425 -49.324 1.00 59.94 113 GLY A N 1
ATOM 887 C CA . GLY A 1 113 ? 24.265 0.985 -49.034 1.00 59.94 113 GLY A CA 1
ATOM 888 C C . GLY A 1 113 ? 22.884 1.235 -48.409 1.00 59.94 113 GLY A C 1
ATOM 889 O O . GLY A 1 113 ? 22.748 2.109 -47.557 1.00 59.94 113 GLY A O 1
ATOM 890 N N . SER A 1 114 ? 21.861 0.452 -48.777 1.00 63.34 114 SER A N 1
ATOM 891 C CA . SER A 1 114 ? 20.482 0.664 -48.294 1.00 63.34 114 SER A CA 1
ATOM 892 C C . SER A 1 114 ? 20.293 0.245 -46.831 1.00 63.34 114 SER A C 1
ATOM 894 O O . SER A 1 114 ? 19.516 0.857 -46.102 1.00 63.34 114 SER A O 1
ATOM 896 N N . PHE A 1 115 ? 21.002 -0.795 -46.388 1.00 68.62 115 PHE A N 1
ATOM 897 C CA . PHE A 1 115 ? 20.844 -1.376 -45.049 1.00 68.62 115 PHE A CA 1
ATOM 898 C C . PHE A 1 115 ? 21.577 -0.582 -43.958 1.00 68.62 115 PHE A C 1
ATOM 900 O O . PHE A 1 115 ? 21.174 -0.596 -42.798 1.00 68.62 115 PHE A O 1
ATOM 907 N N . LEU A 1 116 ? 22.618 0.168 -44.336 1.00 76.62 116 LEU A N 1
ATOM 908 C CA . LEU A 1 116 ? 23.315 1.103 -43.449 1.00 76.62 116 LEU A CA 1
ATOM 909 C C . LEU A 1 116 ? 22.389 2.236 -42.984 1.00 76.62 116 LEU A C 1
ATOM 911 O O . LEU A 1 116 ? 22.424 2.614 -41.816 1.00 76.62 116 LEU A O 1
ATOM 915 N N . GLY A 1 117 ? 21.509 2.726 -43.865 1.00 79.69 117 GLY A N 1
ATOM 916 C CA . GLY A 1 117 ? 20.512 3.741 -43.515 1.00 79.69 117 GLY A CA 1
ATOM 917 C C . GLY A 1 117 ? 19.501 3.257 -42.471 1.00 79.69 117 GLY A C 1
ATOM 918 O O . GLY A 1 117 ? 19.203 3.988 -41.526 1.00 79.69 117 GLY A O 1
ATOM 919 N N . GLY A 1 118 ? 19.026 2.011 -42.596 1.00 82.25 118 GLY A N 1
ATOM 920 C CA . GLY A 1 118 ? 18.110 1.383 -41.633 1.00 82.25 118 GLY A CA 1
ATOM 921 C C . GLY A 1 118 ? 18.735 1.220 -40.248 1.00 82.25 118 GLY A C 1
ATOM 922 O O . GLY A 1 118 ? 18.140 1.624 -39.246 1.00 82.25 118 GLY A O 1
ATOM 923 N N . LEU A 1 119 ? 19.985 0.746 -40.195 1.00 82.62 119 LEU A N 1
ATOM 924 C CA . LEU A 1 119 ? 20.740 0.617 -38.949 1.00 82.62 119 LEU A CA 1
ATOM 925 C C . LEU A 1 119 ? 21.003 1.978 -38.285 1.00 82.62 119 LEU A C 1
ATOM 927 O O . LEU A 1 119 ? 20.777 2.128 -37.086 1.00 82.62 119 LEU A O 1
ATOM 931 N N . VAL A 1 120 ? 21.420 2.992 -39.050 1.00 85.81 120 VAL A N 1
ATOM 932 C CA . VAL A 1 120 ? 21.624 4.355 -38.526 1.00 85.81 120 VAL A CA 1
ATOM 933 C C . VAL A 1 120 ? 20.315 4.929 -37.976 1.00 85.81 120 VAL A C 1
ATOM 935 O O . VAL A 1 120 ? 20.307 5.495 -36.883 1.00 85.81 120 VAL A O 1
ATOM 938 N N . GLN A 1 121 ? 19.186 4.735 -38.665 1.00 87.56 121 GLN A N 1
ATOM 939 C CA . GLN A 1 121 ? 17.883 5.155 -38.145 1.00 87.56 121 GLN A CA 1
ATOM 940 C C . GLN A 1 121 ? 17.455 4.383 -36.893 1.00 87.56 121 GLN A C 1
ATOM 942 O O . GLN A 1 121 ? 16.826 4.971 -36.013 1.00 87.56 121 GLN A O 1
ATOM 947 N N . ALA A 1 122 ? 17.768 3.090 -36.779 1.00 85.94 122 ALA A N 1
ATOM 948 C CA . ALA A 1 122 ? 17.513 2.319 -35.561 1.00 85.94 122 ALA A CA 1
ATOM 949 C C . ALA A 1 122 ? 18.338 2.843 -34.377 1.00 85.94 122 ALA A C 1
ATOM 951 O O . ALA A 1 122 ? 17.786 3.040 -33.299 1.00 85.94 122 ALA A O 1
ATOM 952 N N . VAL A 1 123 ? 19.612 3.185 -34.590 1.00 86.44 123 VAL A N 1
ATOM 953 C CA . VAL A 1 123 ? 20.462 3.818 -33.565 1.00 86.44 123 VAL A CA 1
ATOM 954 C C . VAL A 1 123 ? 19.917 5.185 -33.147 1.00 86.44 123 VAL A C 1
ATOM 956 O O . VAL A 1 123 ? 19.818 5.465 -31.955 1.00 86.44 123 VAL A O 1
ATOM 959 N N . ILE A 1 124 ? 19.492 6.027 -34.094 1.00 87.88 124 ILE A N 1
ATOM 960 C CA . ILE A 1 124 ? 18.865 7.323 -33.777 1.00 87.88 124 ILE A CA 1
ATOM 961 C C . ILE A 1 124 ? 17.572 7.120 -32.969 1.00 87.88 124 ILE A C 1
ATOM 963 O O . ILE A 1 124 ? 17.350 7.807 -31.969 1.00 87.88 124 ILE A O 1
ATOM 967 N N . ARG A 1 125 ? 16.722 6.159 -33.358 1.00 87.19 125 ARG A N 1
ATOM 968 C CA . ARG A 1 125 ? 15.497 5.810 -32.617 1.00 87.19 125 ARG A CA 1
ATOM 969 C C . ARG A 1 125 ? 15.807 5.293 -31.214 1.00 87.19 125 ARG A C 1
ATOM 971 O O . ARG A 1 125 ? 15.138 5.718 -30.274 1.00 87.19 125 ARG A O 1
ATOM 978 N N . PHE A 1 126 ? 16.836 4.464 -31.062 1.00 87.69 126 PHE A N 1
ATOM 979 C CA . PHE A 1 126 ? 17.319 3.992 -29.768 1.00 87.69 126 PHE A CA 1
ATOM 980 C C . PHE A 1 126 ? 17.768 5.154 -28.879 1.00 87.69 126 PHE A C 1
ATOM 982 O O . PHE A 1 126 ? 17.313 5.250 -27.748 1.00 87.69 126 PHE A O 1
ATOM 989 N N . ILE A 1 127 ? 18.587 6.082 -29.386 1.00 86.19 127 ILE A N 1
ATOM 990 C CA . ILE A 1 127 ? 19.050 7.252 -28.618 1.00 86.19 127 ILE A CA 1
ATOM 991 C C . ILE A 1 127 ? 17.862 8.115 -28.165 1.00 86.19 127 ILE A C 1
ATOM 993 O O . ILE A 1 127 ? 17.798 8.548 -27.010 1.00 86.19 127 ILE A O 1
ATOM 997 N N . ASN A 1 128 ? 16.891 8.335 -29.052 1.00 87.19 128 ASN A N 1
ATOM 998 C CA . ASN A 1 128 ? 15.685 9.096 -28.734 1.00 87.19 128 ASN A CA 1
ATOM 999 C C . ASN A 1 128 ? 14.807 8.389 -27.688 1.00 87.19 128 ASN A C 1
ATOM 1001 O O . ASN A 1 128 ? 14.316 9.042 -26.766 1.00 87.19 128 ASN A O 1
ATOM 1005 N N . ARG A 1 129 ? 14.622 7.065 -27.798 1.00 85.94 129 ARG A N 1
ATOM 1006 C CA . ARG A 1 129 ? 13.900 6.264 -26.794 1.00 85.94 129 ARG A CA 1
ATOM 1007 C C . ARG A 1 129 ? 14.641 6.255 -25.463 1.00 85.94 129 ARG A C 1
ATOM 1009 O O . ARG A 1 129 ? 14.044 6.612 -24.460 1.00 85.94 129 ARG A O 1
ATOM 1016 N N . TRP A 1 130 ? 15.945 5.996 -25.469 1.00 85.38 130 TRP A N 1
ATOM 1017 C CA . TRP A 1 130 ? 16.803 6.026 -24.286 1.00 85.38 130 TRP A CA 1
ATOM 1018 C C . TRP A 1 130 ? 16.718 7.355 -23.534 1.00 85.38 130 TRP A C 1
ATOM 1020 O O . TRP A 1 130 ? 16.637 7.371 -22.308 1.00 85.38 130 TRP A O 1
ATOM 1030 N N . THR A 1 131 ? 16.681 8.476 -24.257 1.00 86.81 131 THR A N 1
ATOM 1031 C CA . THR A 1 131 ? 16.532 9.805 -23.647 1.00 86.81 131 THR A CA 1
ATOM 1032 C C . THR A 1 131 ? 15.210 9.921 -22.880 1.00 86.81 131 THR A C 1
ATOM 1034 O O . THR A 1 131 ? 15.206 10.385 -21.743 1.00 86.81 131 THR A O 1
ATOM 1037 N N . ARG A 1 132 ? 14.105 9.411 -23.439 1.00 83.00 132 ARG A N 1
ATOM 1038 C CA . ARG A 1 132 ? 12.796 9.359 -22.760 1.00 83.00 132 ARG A CA 1
ATOM 1039 C C . ARG A 1 132 ? 12.784 8.364 -21.598 1.00 83.00 132 ARG A C 1
ATOM 1041 O O . ARG A 1 132 ? 12.262 8.659 -20.528 1.00 83.00 132 ARG A O 1
ATOM 1048 N N . THR A 1 133 ? 13.392 7.194 -21.770 1.00 83.94 133 THR A N 1
ATOM 1049 C CA . THR A 1 133 ? 13.519 6.186 -20.711 1.00 83.94 133 THR A CA 1
ATOM 1050 C C . THR A 1 133 ? 14.327 6.727 -19.532 1.00 83.94 133 THR A C 1
ATOM 1052 O O . THR A 1 133 ? 13.972 6.490 -18.381 1.00 83.94 133 THR A O 1
ATOM 1055 N N . ARG A 1 134 ? 15.363 7.535 -19.787 1.00 86.56 134 ARG A N 1
ATOM 1056 C CA . ARG A 1 134 ? 16.141 8.215 -18.745 1.00 86.56 134 ARG A CA 1
ATOM 1057 C C . ARG A 1 134 ? 15.275 9.151 -17.900 1.00 86.56 134 ARG A C 1
ATOM 1059 O O . ARG A 1 134 ? 15.433 9.172 -16.683 1.00 86.56 134 ARG A O 1
ATOM 1066 N N . GLU A 1 135 ? 14.346 9.886 -18.508 1.00 88.19 135 GLU A N 1
ATOM 1067 C CA . GLU A 1 135 ? 13.384 10.714 -17.766 1.00 88.19 135 GLU A CA 1
ATOM 1068 C C . GLU A 1 135 ? 12.491 9.851 -16.862 1.00 88.19 135 GLU A C 1
ATOM 1070 O O . GLU A 1 135 ? 12.288 10.187 -15.695 1.00 88.19 135 GLU A O 1
ATOM 1075 N N . ARG A 1 136 ? 12.025 8.696 -17.356 1.00 83.88 136 ARG A N 1
ATOM 1076 C CA . ARG A 1 136 ? 11.249 7.728 -16.558 1.00 83.88 136 ARG A CA 1
ATOM 1077 C C . ARG A 1 136 ? 12.063 7.137 -15.401 1.00 83.88 136 ARG A C 1
ATOM 1079 O O . ARG A 1 136 ? 11.526 6.970 -14.311 1.00 83.88 136 ARG A O 1
ATOM 1086 N N . VAL A 1 137 ? 13.359 6.879 -15.589 1.00 85.81 137 VAL A N 1
ATOM 1087 C CA . VAL A 1 137 ? 14.266 6.429 -14.513 1.00 85.81 137 VAL A CA 1
ATOM 1088 C C . VAL A 1 137 ? 14.404 7.496 -13.424 1.00 85.81 137 VAL A C 1
ATOM 1090 O O . VAL A 1 137 ? 14.358 7.170 -12.241 1.00 85.81 137 VAL A O 1
ATOM 1093 N N . VAL A 1 138 ? 14.514 8.774 -13.798 1.00 90.62 138 VAL A N 1
ATOM 1094 C CA . VAL A 1 138 ? 14.539 9.883 -12.827 1.00 90.62 138 VAL A CA 1
ATOM 1095 C C . VAL A 1 138 ? 13.216 9.971 -12.060 1.00 90.62 138 VAL A C 1
ATOM 1097 O O . VAL A 1 138 ? 13.220 10.169 -10.847 1.00 90.62 138 VAL A O 1
ATOM 1100 N N . GLN A 1 139 ? 12.081 9.781 -12.738 1.00 89.25 139 GLN A N 1
ATOM 1101 C CA . GLN A 1 139 ? 10.770 9.724 -12.081 1.00 89.25 139 GLN A CA 1
ATOM 1102 C C . GLN A 1 139 ? 10.665 8.548 -11.102 1.00 89.25 139 GLN A C 1
ATOM 1104 O O . GLN A 1 139 ? 10.144 8.721 -10.001 1.00 89.25 139 GLN A O 1
ATOM 1109 N N . LEU A 1 140 ? 11.178 7.372 -11.477 1.00 86.00 140 LEU A N 1
ATOM 1110 C CA . LEU A 1 140 ? 11.227 6.202 -10.604 1.00 86.00 140 LEU A CA 1
ATOM 1111 C C . LEU A 1 140 ? 12.073 6.469 -9.357 1.00 86.00 140 LEU A C 1
ATOM 1113 O O . LEU A 1 140 ? 11.629 6.158 -8.255 1.00 86.00 140 LEU A O 1
ATOM 1117 N N . ASP A 1 141 ? 13.263 7.056 -9.512 1.00 86.94 141 ASP A N 1
ATOM 1118 C CA . ASP A 1 141 ? 14.139 7.338 -8.371 1.00 86.94 141 ASP A CA 1
ATOM 1119 C C . ASP A 1 141 ? 13.528 8.390 -7.440 1.00 86.94 141 ASP A C 1
ATOM 1121 O O . ASP A 1 141 ? 13.542 8.221 -6.223 1.00 86.94 141 ASP A O 1
ATOM 1125 N N . ARG A 1 142 ? 12.870 9.412 -7.997 1.00 90.56 142 ARG A N 1
ATOM 1126 C CA . ARG A 1 142 ? 12.095 10.373 -7.206 1.00 90.56 142 ARG A CA 1
ATOM 1127 C C . ARG A 1 142 ? 10.966 9.692 -6.427 1.00 90.56 142 ARG A C 1
ATOM 1129 O O . ARG A 1 142 ? 10.863 9.896 -5.223 1.00 90.56 142 ARG A O 1
ATOM 1136 N N . LYS A 1 143 ? 10.154 8.847 -7.073 1.00 87.44 143 LYS A N 1
ATOM 1137 C CA . LYS A 1 143 ? 9.088 8.098 -6.381 1.00 87.44 143 LYS A CA 1
ATOM 1138 C C . LYS A 1 143 ? 9.633 7.159 -5.314 1.00 87.44 143 LYS A C 1
ATOM 1140 O O . LYS A 1 143 ? 9.032 7.019 -4.254 1.00 87.44 143 LYS A O 1
ATOM 1145 N N . ARG A 1 144 ? 10.777 6.528 -5.573 1.00 85.12 144 ARG A N 1
ATOM 1146 C CA . ARG A 1 144 ? 11.478 5.697 -4.596 1.00 85.12 144 ARG A CA 1
ATOM 1147 C C . ARG A 1 144 ? 11.923 6.524 -3.390 1.00 85.12 144 ARG A C 1
ATOM 1149 O O . ARG A 1 144 ? 11.750 6.061 -2.270 1.00 85.12 144 ARG A O 1
ATOM 1156 N N . GLN A 1 145 ? 12.469 7.722 -3.595 1.00 87.62 145 GLN A N 1
ATOM 1157 C CA . GLN A 1 145 ? 12.844 8.629 -2.506 1.00 87.62 145 GLN A CA 1
ATOM 1158 C C . GLN A 1 145 ? 11.615 9.074 -1.703 1.00 87.62 145 GLN A C 1
ATOM 1160 O O . GLN A 1 145 ? 11.607 8.911 -0.488 1.00 87.62 145 GLN A O 1
ATOM 1165 N N . GLU A 1 146 ? 10.540 9.505 -2.370 1.00 88.94 146 GLU A N 1
ATOM 1166 C CA . GLU A 1 146 ? 9.266 9.868 -1.727 1.00 88.94 146 GLU A CA 1
ATOM 1167 C C . GLU A 1 146 ? 8.697 8.694 -0.905 1.00 88.94 146 GLU A C 1
ATOM 1169 O O . GLU A 1 146 ? 8.243 8.864 0.228 1.00 88.94 146 GLU A O 1
ATOM 1174 N N . PHE A 1 147 ? 8.781 7.471 -1.439 1.00 85.50 147 PHE A N 1
ATOM 1175 C CA . PHE A 1 147 ? 8.390 6.254 -0.732 1.00 85.50 147 PHE A CA 1
ATOM 1176 C C . PHE A 1 147 ? 9.275 5.979 0.491 1.00 85.50 147 PHE A C 1
ATOM 1178 O O . PHE A 1 147 ? 8.755 5.641 1.554 1.00 85.50 147 PHE A O 1
ATOM 1185 N N . LEU A 1 148 ? 10.598 6.128 0.373 1.00 81.44 148 LEU A N 1
ATOM 1186 C CA . LEU A 1 148 ? 11.552 5.929 1.469 1.00 81.44 148 LEU A CA 1
ATOM 1187 C C . LEU A 1 148 ? 11.415 6.992 2.563 1.00 81.44 148 LEU A C 1
ATOM 1189 O O . LEU A 1 148 ? 11.558 6.663 3.731 1.00 81.44 148 LEU A O 1
ATOM 1193 N N . GLU A 1 149 ? 11.087 8.237 2.229 1.00 85.44 149 GLU A N 1
ATOM 1194 C CA . GLU A 1 149 ? 10.798 9.286 3.215 1.00 85.44 149 GLU A CA 1
ATOM 1195 C C . GLU A 1 149 ? 9.486 8.999 3.956 1.00 85.44 149 GLU A C 1
ATOM 1197 O O . GLU A 1 149 ? 9.427 9.049 5.188 1.00 85.44 149 GLU A O 1
ATOM 1202 N N . LYS A 1 150 ? 8.446 8.601 3.212 1.00 81.75 150 LYS A N 1
ATOM 1203 C CA . LYS A 1 150 ? 7.145 8.205 3.765 1.00 81.75 150 LYS A CA 1
ATOM 1204 C C . LYS A 1 150 ? 7.244 6.970 4.663 1.00 81.75 150 LYS A C 1
ATOM 1206 O O . LYS A 1 150 ? 6.512 6.876 5.647 1.00 81.75 150 LYS A O 1
ATOM 1211 N N . THR A 1 151 ? 8.127 6.026 4.331 1.00 75.50 151 THR A N 1
ATOM 1212 C CA . THR A 1 151 ? 8.314 4.771 5.079 1.00 75.50 151 THR A CA 1
ATOM 1213 C C . THR A 1 151 ? 9.399 4.847 6.156 1.00 75.50 151 THR A C 1
ATOM 1215 O O . THR A 1 151 ? 9.283 4.162 7.166 1.00 75.50 151 THR A O 1
ATOM 1218 N N . GLY A 1 152 ? 10.409 5.704 5.998 1.00 65.62 152 GLY A N 1
ATOM 1219 C CA . GLY A 1 152 ? 11.540 5.873 6.917 1.00 65.62 152 GLY A CA 1
ATOM 1220 C C . GLY A 1 152 ? 11.257 6.767 8.128 1.00 65.62 152 GLY A C 1
ATOM 1221 O O . GLY A 1 152 ? 11.929 6.636 9.146 1.00 65.62 152 GLY A O 1
ATOM 1222 N N . GLY A 1 153 ? 10.239 7.633 8.066 1.00 55.19 153 GLY A N 1
ATOM 1223 C CA . GLY A 1 153 ? 9.731 8.380 9.228 1.00 55.19 153 GLY A CA 1
ATOM 1224 C C . GLY A 1 153 ? 8.781 7.580 10.133 1.00 55.19 153 GLY A C 1
ATOM 1225 O O . GLY A 1 153 ? 8.280 8.113 11.124 1.00 55.19 153 GLY A O 1
ATOM 1226 N N . LEU A 1 154 ? 8.494 6.318 9.798 1.00 52.19 154 LEU A N 1
ATOM 1227 C CA . LEU A 1 154 ? 7.634 5.438 10.587 1.00 52.19 154 LEU A CA 1
ATOM 1228 C C . LEU A 1 154 ? 8.496 4.604 11.550 1.00 52.19 154 LEU A C 1
ATOM 1230 O O . LEU A 1 154 ? 9.475 4.001 11.110 1.00 52.19 154 LEU A O 1
ATOM 1234 N N . PRO A 1 155 ? 8.155 4.534 12.853 1.00 46.62 155 PRO A N 1
ATOM 1235 C CA . PRO A 1 155 ? 8.858 3.640 13.764 1.00 46.62 155 PRO A CA 1
ATOM 1236 C C . PRO A 1 155 ? 8.752 2.202 13.233 1.00 46.62 155 PRO A C 1
ATOM 1238 O O . PRO A 1 155 ? 7.702 1.847 12.679 1.00 46.62 155 PRO A O 1
ATOM 1241 N N . PRO A 1 156 ? 9.808 1.377 13.385 1.00 46.03 156 PRO A N 1
ATOM 1242 C CA . PRO A 1 156 ? 9.758 -0.018 12.975 1.00 46.03 156 PRO A CA 1
ATOM 1243 C C . PRO A 1 156 ? 8.531 -0.641 13.630 1.00 46.03 156 PRO A C 1
ATOM 1245 O O . PRO A 1 156 ? 8.319 -0.475 14.833 1.00 46.03 156 PRO A O 1
ATOM 1248 N N . GLY A 1 157 ? 7.681 -1.278 12.822 1.00 47.81 157 GLY A N 1
ATOM 1249 C CA . GLY A 1 157 ? 6.511 -1.991 13.314 1.00 47.81 157 GLY A CA 1
ATOM 1250 C C . GLY A 1 157 ? 6.969 -2.941 14.409 1.00 47.81 157 GLY A C 1
ATOM 1251 O O . GLY A 1 157 ? 7.649 -3.920 14.123 1.00 47.81 157 GLY A O 1
ATOM 1252 N N . GLY A 1 158 ? 6.667 -2.586 15.659 1.00 41.19 158 GLY A N 1
ATOM 1253 C CA . GLY A 1 158 ? 7.082 -3.321 16.840 1.00 41.19 158 GLY A CA 1
ATOM 1254 C C . GLY A 1 158 ? 6.427 -4.689 16.850 1.00 41.19 158 GLY A C 1
ATOM 1255 O O . GLY A 1 158 ? 5.382 -4.884 17.461 1.00 41.19 158 GLY A O 1
ATOM 1256 N N . THR A 1 159 ? 7.057 -5.649 16.187 1.00 42.59 159 THR A N 1
ATOM 1257 C CA . THR A 1 159 ? 6.933 -7.070 16.486 1.00 42.59 159 THR A CA 1
ATOM 1258 C C . THR A 1 159 ? 7.801 -7.378 17.703 1.00 42.59 159 THR A C 1
ATOM 1260 O O . THR A 1 159 ? 8.740 -8.161 17.622 1.00 42.59 159 THR A O 1
ATOM 1263 N N . GLU A 1 160 ? 7.511 -6.751 18.842 1.00 39.72 160 GLU A N 1
ATOM 1264 C CA . GLU A 1 160 ? 7.904 -7.305 20.134 1.00 39.72 160 GLU A CA 1
ATOM 1265 C C . GLU A 1 160 ? 6.679 -8.018 20.690 1.00 39.72 160 GLU A C 1
ATOM 1267 O O . GLU A 1 160 ? 5.783 -7.431 21.298 1.00 39.72 160 GLU A O 1
ATOM 1272 N N . GLY A 1 161 ? 6.615 -9.316 20.398 1.00 40.50 161 GLY A N 1
ATOM 1273 C CA . GLY A 1 161 ? 5.706 -10.228 21.066 1.00 40.50 161 GLY A CA 1
ATOM 1274 C C . GLY A 1 161 ? 6.050 -10.268 22.548 1.00 40.50 161 GLY A C 1
ATOM 1275 O O . GLY A 1 161 ? 6.895 -11.049 22.974 1.00 40.50 161 GLY A O 1
ATOM 1276 N N . HIS A 1 162 ? 5.379 -9.439 23.341 1.00 39.41 162 HIS A N 1
ATOM 1277 C CA . HIS A 1 162 ? 5.326 -9.615 24.783 1.00 39.41 162 HIS A CA 1
ATOM 1278 C C . HIS A 1 162 ? 4.335 -10.751 25.069 1.00 39.41 162 HIS A C 1
ATOM 1280 O O . HIS A 1 162 ? 3.145 -10.535 25.297 1.00 39.41 162 HIS A O 1
ATOM 1286 N N . GLY A 1 163 ? 4.818 -11.990 24.957 1.00 36.16 163 GLY A N 1
ATOM 1287 C CA . GLY A 1 163 ? 4.127 -13.140 25.528 1.00 36.16 163 GLY A CA 1
ATOM 1288 C C . GLY A 1 163 ? 4.110 -12.992 27.053 1.00 36.16 163 GLY A C 1
ATOM 1289 O O . GLY A 1 163 ? 5.140 -12.625 27.624 1.00 36.16 163 GLY A O 1
ATOM 1290 N N . PRO A 1 164 ? 2.975 -13.226 27.733 1.00 44.69 164 PRO A N 1
ATOM 1291 C CA . PRO A 1 164 ? 2.946 -13.178 29.185 1.00 44.69 164 PRO A CA 1
ATOM 1292 C C . PRO A 1 164 ? 3.813 -14.315 29.731 1.00 44.69 164 PRO A C 1
ATOM 1294 O O . PRO A 1 164 ? 3.582 -15.483 29.419 1.00 44.69 164 PRO A O 1
ATOM 1297 N N . ALA A 1 165 ? 4.815 -13.964 30.535 1.00 44.28 165 ALA A N 1
ATOM 1298 C CA . ALA A 1 165 ? 5.520 -14.922 31.370 1.00 44.28 165 ALA A CA 1
ATOM 1299 C C . ALA A 1 165 ? 4.545 -15.431 32.442 1.00 44.28 165 ALA A C 1
ATOM 1301 O O . ALA A 1 165 ? 4.098 -14.662 33.296 1.00 44.28 165 ALA A O 1
ATOM 1302 N N . HIS A 1 166 ? 4.206 -16.714 32.355 1.00 40.38 166 HIS A N 1
ATOM 1303 C CA . HIS A 1 166 ? 3.631 -17.511 33.432 1.00 40.38 166 HIS A CA 1
ATOM 1304 C C . HIS A 1 166 ? 4.608 -18.627 33.776 1.00 40.38 166 HIS A C 1
ATOM 1306 O O . HIS A 1 166 ? 5.167 -19.217 32.823 1.00 40.38 166 HIS A O 1
#

Secondary structure (DSSP, 8-state):
--PPPPTT---SS-----HHHHHHHHHHHHHHHHHHHHHHHHHHHHHHHHHHHHHHHHHHHHHHHHHHHHHHHHHHHHHHHHHHHHHHHHHHHHHHHHHHHHHHHHTTTT-HHHHHHHHHHHHHHHHHHHHHHHHHHHHHHHHHHHHHHHHHTSPP----------

Radius of gyration: 41.07 Å; chains: 1; bounding box: 79×32×117 Å

Foldseek 3Di:
DDDDDDPPPDDPDDDDDDPVVVVVVVVVVVVVVVVVVVVVVVVVVVVVVVVVVVVVVVVVVVVVVVVVVVLVVLVVVLVVLVVVLVVLQVVLVCQLVVLVVVLVVCVVPPNNPVSVVSNVVSVVSSVVSVVVSVVSVVVSVVSVVVSCVVVVPDDPPPPPPPDDDD

pLDDT: mean 75.59, std 13.95, range [36.16, 90.75]